Protein AF-A0A1W1VQ10-F1 (afdb_monomer_lite)

Foldseek 3Di:
DADFDFDDDDQDPAFWKKWKAAPVRHTDDTRPDTDSGDGDGCRPPDFDKIKIWTAGPVRPDIDIDIDGTD

pLDDT: mean 81.45, std 13.99, range [38.44, 94.94]

Sequence (70 aa):
MGAAARLRLRQPPRPVRLTIFDLTGRRIRTIAAPARRHTLDLTDLAAGVYLVRAESVNGGMTAVKRLLVR

InterPro domains:
  IPR026444 Secretion system, C-terminal sorting domain [PF18962] (15-69)
  IPR026444 Secretion system, C-terminal sorting domain [TIGR04183] (14-69)

Radius of gyration: 11.78 Å; chains: 1; bounding box: 31×17×29 Å

Structure (mmCIF, N/CA/C/O backbone):
data_AF-A0A1W1VQ10-F1
#
_entry.id   AF-A0A1W1VQ10-F1
#
loop_
_atom_site.group_PDB
_atom_site.id
_atom_site.type_symbol
_atom_site.label_atom_id
_atom_site.label_alt_id
_atom_site.label_comp_id
_atom_site.label_asym_id
_atom_site.label_entity_id
_atom_site.label_seq_id
_atom_site.pdbx_PDB_ins_code
_atom_site.Cartn_x
_atom_site.Cartn_y
_atom_site.Cartn_z
_atom_site.occupancy
_atom_site.B_iso_or_equiv
_atom_site.auth_seq_id
_atom_site.auth_comp_id
_atom_site.auth_asy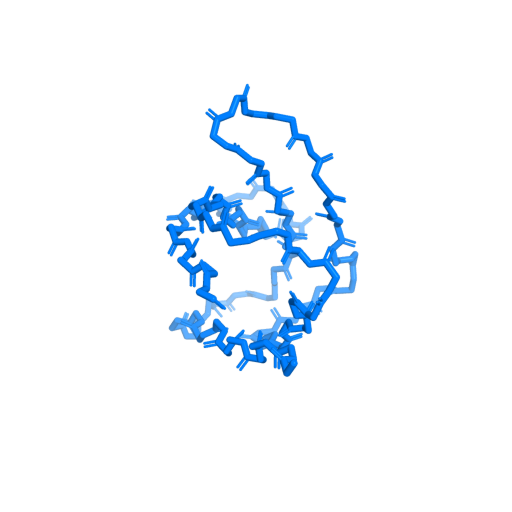m_id
_atom_site.auth_atom_id
_atom_site.pdbx_PDB_model_num
ATOM 1 N N . MET A 1 1 ? -18.525 -11.315 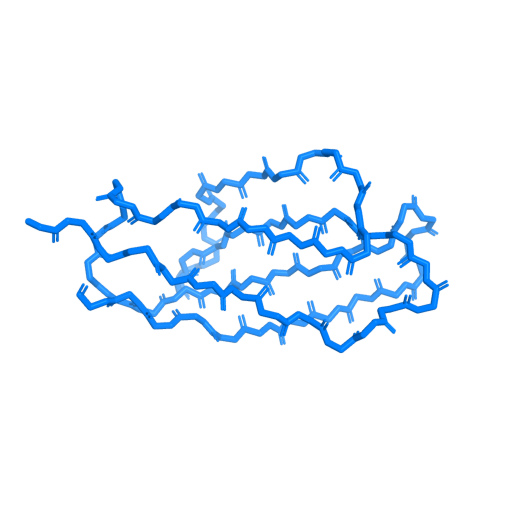7.642 1.00 38.44 1 MET A N 1
ATOM 2 C CA . MET A 1 1 ? -18.531 -11.282 6.163 1.00 38.44 1 MET A CA 1
ATOM 3 C C . MET A 1 1 ? -17.342 -10.438 5.729 1.00 38.44 1 MET A C 1
ATOM 5 O O . MET A 1 1 ? -17.351 -9.251 6.009 1.00 38.44 1 MET A O 1
ATOM 9 N N . GLY A 1 2 ? -16.294 -11.046 5.168 1.00 44.66 2 GLY A N 1
ATOM 10 C CA . GLY A 1 2 ? -15.091 -10.331 4.727 1.00 44.66 2 GLY A CA 1
ATOM 11 C C . GLY A 1 2 ? -15.310 -9.642 3.386 1.00 44.66 2 GLY A C 1
ATOM 12 O O . GLY A 1 2 ? -15.771 -10.270 2.433 1.00 44.66 2 GLY A O 1
ATOM 13 N N . ALA A 1 3 ? -15.016 -8.348 3.301 1.00 44.06 3 ALA A N 1
ATOM 14 C CA . ALA A 1 3 ? -15.156 -7.599 2.062 1.00 44.06 3 ALA A CA 1
ATOM 15 C C . ALA A 1 3 ? -13.987 -7.904 1.109 1.00 44.06 3 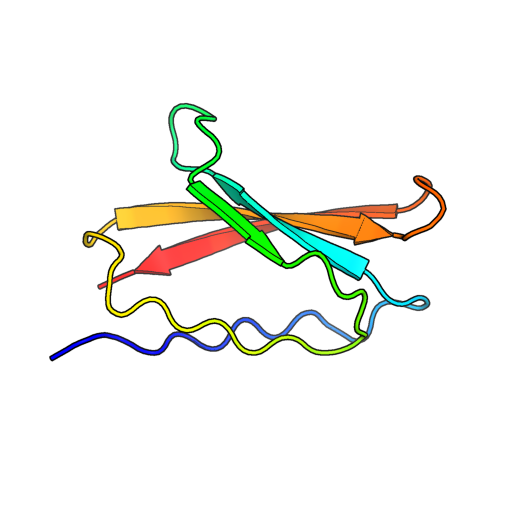ALA A C 1
ATOM 17 O O . ALA A 1 3 ? -12.873 -7.419 1.284 1.00 44.06 3 ALA A O 1
ATOM 18 N N . ALA A 1 4 ? -14.234 -8.659 0.039 1.00 50.78 4 ALA A N 1
ATOM 19 C CA . ALA A 1 4 ? -13.269 -8.809 -1.048 1.00 50.78 4 ALA A CA 1
ATOM 20 C C . ALA A 1 4 ? -13.298 -7.565 -1.955 1.00 50.78 4 ALA A C 1
ATOM 22 O O . ALA A 1 4 ? -14.074 -7.503 -2.912 1.00 50.78 4 ALA A O 1
ATOM 23 N N . ALA A 1 5 ? -12.464 -6.553 -1.691 1.00 54.69 5 ALA A N 1
ATOM 24 C CA . ALA A 1 5 ? -12.380 -5.401 -2.592 1.00 54.69 5 ALA A CA 1
ATOM 25 C C . ALA A 1 5 ? -11.347 -5.635 -3.707 1.00 54.69 5 ALA A C 1
ATOM 27 O O . ALA A 1 5 ? -10.149 -5.812 -3.482 1.00 54.69 5 ALA A O 1
ATOM 28 N N . ARG A 1 6 ? -11.811 -5.596 -4.961 1.00 57.31 6 ARG A N 1
ATOM 29 C CA . ARG A 1 6 ? -10.946 -5.743 -6.139 1.00 57.31 6 ARG A CA 1
ATOM 30 C C . ARG A 1 6 ? -10.345 -4.398 -6.530 1.00 57.31 6 ARG A C 1
ATOM 32 O O . ARG A 1 6 ? -11.026 -3.537 -7.087 1.00 57.31 6 ARG A O 1
ATOM 39 N N . LEU A 1 7 ? -9.042 -4.238 -6.326 1.00 61.81 7 LEU A N 1
ATOM 40 C CA . LEU A 1 7 ? -8.309 -3.096 -6.860 1.00 61.81 7 LEU A CA 1
ATOM 41 C C . LEU A 1 7 ? -7.949 -3.326 -8.335 1.00 61.81 7 LEU A C 1
ATOM 43 O O . LEU A 1 7 ? -7.024 -4.067 -8.652 1.00 61.81 7 LEU A O 1
ATOM 47 N N . ARG A 1 8 ? -8.629 -2.633 -9.254 1.00 61.31 8 ARG A N 1
ATOM 48 C CA . ARG A 1 8 ? -8.172 -2.525 -10.648 1.00 61.31 8 ARG A CA 1
ATOM 49 C C . ARG A 1 8 ? -7.256 -1.313 -10.798 1.00 61.31 8 ARG A C 1
ATOM 51 O O . ARG A 1 8 ? -7.694 -0.173 -10.622 1.00 61.31 8 ARG A O 1
ATOM 58 N N . LEU A 1 9 ? -5.996 -1.569 -11.127 1.00 62.12 9 LEU A N 1
ATOM 59 C CA . LEU A 1 9 ? -5.103 -0.569 -11.705 1.00 62.12 9 LEU A CA 1
ATOM 60 C C . LEU A 1 9 ? -5.365 -0.543 -13.217 1.00 62.12 9 LEU A C 1
ATOM 62 O O . LEU A 1 9 ? -5.514 -1.604 -13.830 1.00 62.12 9 LEU A O 1
ATOM 66 N N . ARG A 1 10 ? -5.479 0.650 -13.822 1.00 59.28 10 ARG A N 1
ATOM 67 C CA . ARG A 1 10 ? -5.485 0.763 -15.292 1.00 59.28 10 ARG A CA 1
ATOM 68 C C . ARG A 1 10 ? -4.151 0.199 -15.778 1.00 59.28 10 ARG A C 1
ATOM 70 O O . ARG A 1 10 ? -3.138 0.516 -15.164 1.00 59.28 10 ARG A O 1
ATOM 77 N N . GLN A 1 11 ? -4.192 -0.684 -16.781 1.00 61.25 11 GLN A N 1
ATOM 78 C CA . GLN A 1 11 ? -3.069 -1.513 -17.237 1.00 61.25 11 GLN A CA 1
ATOM 79 C C . GLN A 1 11 ? -1.747 -0.736 -17.197 1.00 61.25 11 GLN A C 1
ATOM 81 O O . GLN A 1 11 ? -1.516 0.105 -18.066 1.00 61.25 11 GLN A O 1
ATOM 86 N N . PRO A 1 12 ? -0.884 -0.981 -16.197 1.00 64.38 12 PRO A N 1
ATOM 87 C CA . PRO A 1 12 ? 0.404 -0.326 -16.184 1.00 64.38 12 PRO A CA 1
ATOM 88 C C . PRO A 1 12 ? 1.202 -0.841 -17.392 1.00 64.38 12 PRO A C 1
ATOM 90 O O . PRO A 1 12 ? 1.078 -2.022 -17.753 1.00 64.38 12 PRO A O 1
ATOM 93 N N . PRO A 1 13 ? 2.034 0.004 -18.026 1.00 69.00 13 PRO A N 1
ATOM 94 C CA . PRO A 1 13 ? 2.836 -0.403 -19.17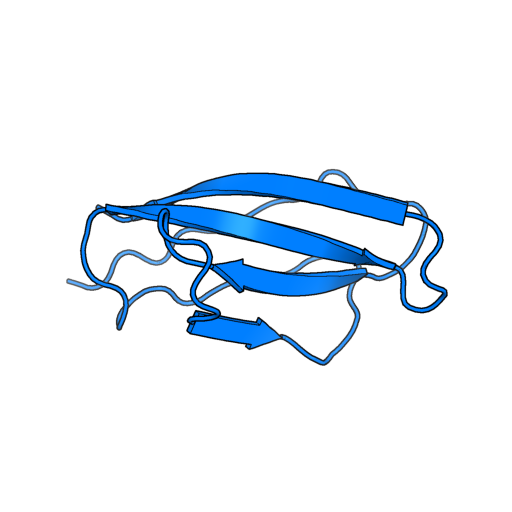9 1.00 69.00 13 PRO A CA 1
ATOM 95 C C . PRO A 1 13 ? 3.763 -1.582 -18.840 1.00 69.00 13 PRO A C 1
ATOM 97 O O . PRO A 1 13 ? 4.118 -2.363 -19.726 1.00 69.00 13 PRO A O 1
ATOM 100 N N . ARG A 1 14 ? 4.078 -1.780 -17.552 1.00 80.75 14 ARG A N 1
ATOM 101 C CA . ARG A 1 14 ? 4.911 -2.864 -17.016 1.00 80.75 14 ARG A CA 1
ATOM 102 C C . ARG A 1 14 ? 4.251 -3.523 -15.791 1.00 80.75 14 ARG A C 1
ATOM 104 O O . ARG A 1 14 ? 3.470 -2.854 -15.117 1.00 80.75 14 ARG A O 1
ATOM 111 N N . PRO A 1 15 ? 4.551 -4.800 -15.480 1.00 87.00 15 PRO A N 1
ATOM 112 C CA . PRO A 1 15 ? 4.133 -5.430 -14.227 1.00 87.00 15 PRO A CA 1
ATOM 113 C C . PRO A 1 15 ? 4.595 -4.638 -12.997 1.00 87.00 15 PRO A C 1
ATOM 115 O O . PRO A 1 15 ? 5.689 -4.066 -12.993 1.00 87.00 15 PRO A O 1
ATOM 118 N N . VAL A 1 16 ? 3.774 -4.633 -11.949 1.00 88.81 16 VAL A N 1
ATOM 119 C CA . VAL A 1 16 ? 4.045 -3.918 -10.696 1.00 88.81 16 VAL A CA 1
ATOM 120 C C . VAL A 1 16 ? 3.942 -4.859 -9.502 1.00 88.81 16 VAL A C 1
ATOM 122 O O . VAL A 1 16 ? 3.193 -5.831 -9.539 1.00 88.81 16 VAL A O 1
ATOM 125 N N . ARG A 1 17 ? 4.690 -4.574 -8.437 1.00 91.12 17 ARG A N 1
ATOM 126 C CA . ARG A 1 17 ? 4.494 -5.153 -7.102 1.00 91.12 17 ARG A CA 1
ATOM 127 C C . ARG A 1 17 ? 3.583 -4.234 -6.307 1.00 91.12 17 ARG A C 1
ATOM 129 O O . ARG A 1 17 ? 3.646 -3.018 -6.482 1.00 91.12 17 ARG A O 1
ATOM 136 N N . LEU A 1 18 ? 2.761 -4.801 -5.430 1.00 91.75 18 LEU A N 1
ATOM 137 C CA . LEU A 1 18 ? 1.884 -4.009 -4.571 1.00 91.75 18 LEU A CA 1
ATOM 138 C C . LEU A 1 18 ? 2.337 -4.079 -3.118 1.00 91.75 18 LEU A 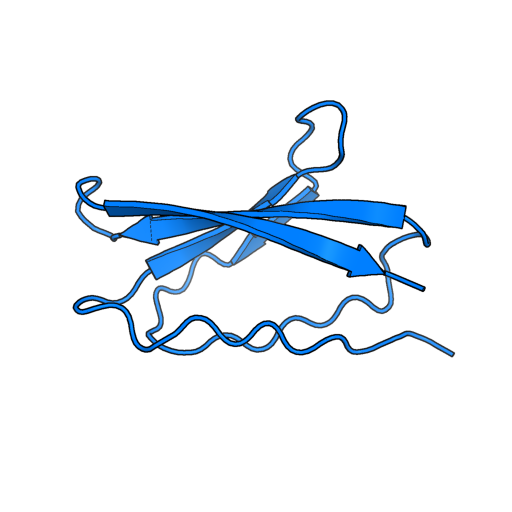C 1
ATOM 140 O O . LEU A 1 18 ? 2.646 -5.155 -2.610 1.00 91.75 18 LEU A O 1
ATOM 144 N N . THR A 1 19 ? 2.292 -2.944 -2.433 1.00 93.12 19 THR A N 1
ATOM 145 C CA . THR A 1 19 ? 2.459 -2.856 -0.982 1.00 93.12 19 THR A CA 1
ATOM 146 C C . THR A 1 19 ? 1.284 -2.090 -0.390 1.00 93.12 19 THR A C 1
ATOM 148 O O . THR A 1 19 ? 0.913 -1.034 -0.897 1.00 93.12 19 THR A O 1
ATOM 151 N N . ILE A 1 20 ? 0.681 -2.635 0.663 1.00 93.50 20 ILE A N 1
ATOM 152 C CA . ILE A 1 20 ? -0.437 -2.033 1.389 1.00 93.50 20 ILE A CA 1
ATOM 153 C C . ILE A 1 20 ? 0.098 -1.434 2.685 1.00 93.50 20 ILE A C 1
ATOM 155 O O . ILE A 1 20 ? 0.815 -2.108 3.429 1.00 93.50 20 ILE A O 1
ATOM 159 N N . PHE A 1 21 ? -0.287 -0.195 2.955 1.00 94.94 21 PHE A N 1
ATOM 160 C CA . PHE A 1 21 ? 0.011 0.542 4.174 1.00 94.94 21 PHE A CA 1
ATOM 161 C C . PHE A 1 21 ? -1.289 0.991 4.839 1.00 94.94 21 PHE A C 1
ATOM 163 O O . PHE A 1 21 ? -2.281 1.238 4.149 1.00 94.94 21 PHE A O 1
ATOM 170 N N . ASP A 1 22 ? -1.287 1.115 6.161 1.00 93.25 22 ASP A N 1
ATOM 171 C CA . ASP A 1 22 ? -2.325 1.880 6.852 1.00 93.25 22 ASP A CA 1
ATOM 172 C C . ASP A 1 22 ? -2.067 3.398 6.734 1.00 93.25 22 ASP A C 1
ATOM 174 O O . ASP A 1 22 ? -1.078 3.836 6.136 1.00 93.25 22 ASP A O 1
ATOM 178 N N . LEU A 1 23 ? -2.969 4.220 7.278 1.00 91.44 23 LEU A N 1
ATOM 179 C CA . LEU A 1 23 ? -2.846 5.683 7.228 1.00 91.44 23 LEU A CA 1
ATOM 180 C C . LEU A 1 23 ? -1.653 6.239 8.015 1.00 91.44 23 LEU A C 1
ATOM 182 O O . LEU A 1 23 ? -1.248 7.369 7.760 1.00 91.44 23 LEU A O 1
ATOM 186 N N . THR A 1 24 ? -1.084 5.467 8.942 1.00 93.75 24 THR A N 1
ATOM 187 C CA . THR A 1 24 ? 0.122 5.860 9.686 1.00 93.75 24 THR A CA 1
ATOM 188 C C . THR A 1 24 ? 1.400 5.589 8.889 1.00 93.75 24 THR A C 1
ATOM 190 O O . THR A 1 24 ? 2.491 5.951 9.317 1.00 93.75 24 THR A O 1
ATOM 193 N N . GLY A 1 25 ? 1.280 4.954 7.716 1.00 93.44 25 GLY A N 1
ATOM 194 C CA . GLY A 1 25 ? 2.412 4.543 6.891 1.00 93.44 25 GLY A CA 1
ATOM 195 C C . GLY A 1 25 ? 3.014 3.202 7.312 1.00 93.44 25 GLY A C 1
ATOM 196 O O . GLY A 1 25 ? 4.016 2.775 6.733 1.00 93.44 25 GLY A O 1
ATOM 197 N N . ARG A 1 26 ? 2.411 2.488 8.273 1.00 94.56 26 ARG A N 1
ATOM 198 C CA . ARG A 1 26 ? 2.852 1.140 8.639 1.00 94.56 26 ARG A CA 1
ATOM 199 C C . ARG A 1 26 ? 2.517 0.176 7.509 1.00 94.56 26 ARG A C 1
ATOM 201 O O . ARG A 1 26 ? 1.387 0.105 7.027 1.00 94.56 26 ARG A O 1
ATOM 208 N N . ARG A 1 27 ? 3.512 -0.611 7.095 1.00 94.75 27 ARG A N 1
ATOM 209 C CA . ARG A 1 27 ? 3.343 -1.651 6.076 1.00 94.75 27 ARG A CA 1
ATOM 210 C C . ARG A 1 27 ? 2.535 -2.819 6.636 1.00 94.75 27 ARG A C 1
ATOM 212 O O . ARG A 1 27 ? 2.948 -3.446 7.607 1.00 94.75 27 ARG A O 1
ATOM 219 N N . ILE A 1 28 ? 1.431 -3.138 5.970 1.00 93.06 28 ILE A N 1
ATOM 220 C CA . ILE A 1 28 ? 0.519 -4.223 6.344 1.00 93.06 28 ILE A CA 1
ATOM 221 C C . ILE A 1 28 ? 0.802 -5.486 5.534 1.00 93.06 28 ILE A C 1
ATOM 223 O O . ILE A 1 28 ? 0.841 -6.584 6.080 1.00 93.06 28 ILE A O 1
ATOM 227 N N . ARG A 1 29 ? 1.004 -5.351 4.218 1.00 91.00 29 ARG A N 1
ATOM 228 C CA . ARG A 1 29 ? 1.177 -6.503 3.321 1.00 91.00 29 ARG A CA 1
ATOM 229 C C . ARG A 1 29 ? 1.983 -6.132 2.083 1.00 91.00 29 ARG A C 1
ATOM 231 O O . ARG A 1 29 ? 1.851 -5.025 1.568 1.00 91.00 29 ARG A O 1
ATOM 238 N N . THR A 1 30 ? 2.753 -7.080 1.557 1.00 90.00 30 THR A N 1
ATOM 239 C CA . THR A 1 30 ? 3.414 -6.968 0.250 1.00 90.00 30 THR A CA 1
ATOM 240 C C . THR A 1 30 ? 2.989 -8.135 -0.638 1.00 90.00 30 THR A C 1
ATOM 242 O O . THR A 1 30 ? 3.089 -9.290 -0.238 1.00 90.00 30 THR A O 1
ATOM 245 N N . ILE A 1 31 ? 2.535 -7.834 -1.854 1.00 88.50 31 ILE A N 1
ATOM 246 C CA . ILE A 1 31 ? 2.285 -8.803 -2.921 1.00 88.50 31 ILE A CA 1
ATOM 247 C C . ILE A 1 31 ? 3.518 -8.790 -3.821 1.00 88.50 31 ILE A C 1
ATOM 249 O O . ILE A 1 31 ? 3.678 -7.915 -4.675 1.00 88.50 31 ILE A O 1
ATOM 253 N N . ALA A 1 32 ? 4.427 -9.731 -3.562 1.00 76.94 32 ALA A N 1
ATOM 254 C CA . ALA A 1 32 ? 5.765 -9.739 -4.147 1.00 76.94 32 ALA A CA 1
ATOM 255 C C . ALA A 1 32 ? 5.788 -10.113 -5.636 1.00 76.94 32 ALA A C 1
ATOM 257 O O . ALA A 1 32 ? 6.667 -9.639 -6.355 1.00 76.94 32 ALA A O 1
ATOM 258 N N . ALA A 1 33 ? 4.836 -10.931 -6.097 1.00 86.69 33 ALA A N 1
ATOM 259 C CA . ALA A 1 33 ? 4.731 -11.345 -7.492 1.00 86.69 33 ALA A CA 1
ATOM 260 C C . ALA A 1 33 ? 4.287 -10.160 -8.372 1.00 86.69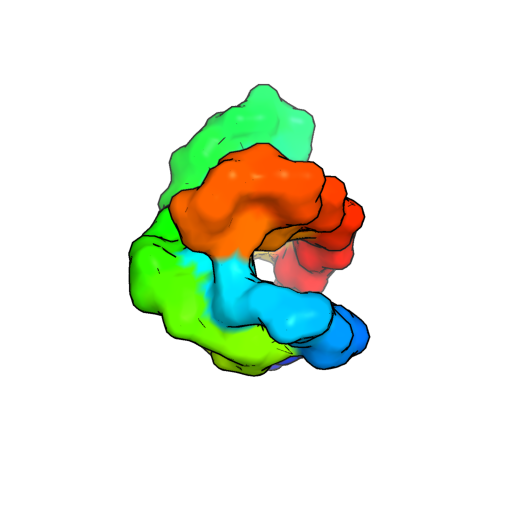 33 ALA A C 1
ATOM 262 O O . ALA A 1 33 ? 3.160 -9.676 -8.209 1.00 86.69 33 ALA A O 1
ATOM 263 N N . PRO A 1 34 ? 5.136 -9.674 -9.299 1.00 88.44 34 PRO A N 1
ATOM 264 C CA . PRO A 1 34 ? 4.759 -8.580 -10.173 1.00 88.44 34 PRO A CA 1
ATOM 265 C C . PRO A 1 34 ? 3.682 -9.019 -11.161 1.00 88.44 34 PRO A C 1
ATOM 267 O O . PRO A 1 34 ? 3.841 -10.030 -11.841 1.00 88.44 34 PRO A O 1
ATOM 270 N N . ALA A 1 35 ? 2.616 -8.237 -11.303 1.00 86.69 35 ALA A N 1
ATOM 271 C CA . ALA A 1 35 ? 1.576 -8.516 -12.285 1.00 86.69 35 ALA A CA 1
ATOM 272 C C . ALA A 1 35 ? 1.038 -7.225 -12.906 1.00 86.69 35 ALA A C 1
ATOM 274 O O . ALA A 1 35 ? 1.236 -6.121 -12.405 1.00 86.69 35 ALA A O 1
ATOM 275 N N . ARG A 1 36 ? 0.353 -7.350 -14.046 1.00 83.06 36 ARG A N 1
ATOM 276 C CA . ARG A 1 36 ? -0.404 -6.229 -14.637 1.00 83.06 36 ARG A CA 1
ATOM 277 C C . ARG A 1 36 ? -1.788 -6.073 -14.003 1.00 83.06 36 ARG A C 1
ATOM 279 O O . ARG A 1 36 ? -2.411 -5.022 -14.125 1.00 83.06 36 ARG A O 1
ATOM 286 N N . ARG A 1 37 ? -2.285 -7.130 -13.357 1.00 82.25 37 ARG A N 1
ATOM 287 C CA . ARG A 1 37 ? -3.580 -7.188 -12.680 1.00 82.25 37 ARG A CA 1
ATOM 288 C C . ARG A 1 37 ? -3.398 -7.904 -11.351 1.00 82.25 37 ARG A C 1
ATOM 290 O O . ARG A 1 37 ? -2.804 -8.974 -11.317 1.00 82.25 37 ARG A O 1
ATOM 297 N N . HIS A 1 38 ? -3.953 -7.326 -10.293 1.00 82.81 38 HIS A N 1
ATOM 298 C CA . HIS A 1 38 ? -3.944 -7.909 -8.960 1.00 82.81 38 HIS A CA 1
ATOM 299 C C . HIS A 1 38 ? -5.374 -8.059 -8.459 1.00 82.81 38 HIS A C 1
ATOM 301 O O . HIS A 1 38 ? -6.215 -7.184 -8.670 1.00 82.81 38 HIS A O 1
ATOM 307 N N . THR A 1 39 ? -5.624 -9.164 -7.775 1.00 82.50 39 THR A N 1
ATOM 308 C CA . THR A 1 39 ? -6.794 -9.347 -6.922 1.00 82.50 39 THR A CA 1
ATOM 309 C C . THR A 1 39 ? -6.272 -9.378 -5.497 1.00 82.50 39 THR A C 1
ATOM 311 O O . THR A 1 39 ? -5.293 -10.069 -5.223 1.00 82.50 39 THR A O 1
ATOM 314 N N . LEU A 1 40 ? -6.880 -8.592 -4.615 1.00 80.00 40 LEU A N 1
ATOM 315 C CA . LEU A 1 40 ? -6.517 -8.544 -3.206 1.00 80.00 40 LEU A CA 1
ATOM 316 C C . LEU A 1 40 ? -7.673 -9.120 -2.402 1.00 80.00 40 LEU A C 1
ATOM 318 O O . LEU A 1 40 ? -8.814 -8.704 -2.594 1.00 80.00 40 LEU A O 1
ATOM 322 N N . ASP A 1 41 ? -7.362 -10.067 -1.526 1.00 82.19 41 ASP A N 1
ATOM 323 C CA . ASP A 1 41 ? -8.268 -10.482 -0.464 1.00 82.19 41 ASP A CA 1
ATOM 324 C C . ASP A 1 41 ? -8.006 -9.608 0.765 1.00 82.19 41 ASP A C 1
ATOM 326 O O . ASP A 1 41 ? -6.860 -9.478 1.210 1.00 82.19 41 ASP A O 1
ATOM 330 N N . LEU A 1 42 ? -9.061 -8.969 1.260 1.00 83.00 42 LEU A N 1
ATOM 331 C CA . LEU A 1 42 ? -9.018 -7.998 2.352 1.00 83.00 42 LEU A CA 1
ATOM 332 C C . LEU A 1 42 ? -9.804 -8.485 3.574 1.00 83.00 42 LEU A C 1
ATOM 334 O O . LEU A 1 42 ? -10.041 -7.697 4.480 1.00 83.00 42 LEU A O 1
ATOM 338 N N . THR A 1 43 ? -10.202 -9.759 3.600 1.00 83.19 43 THR A N 1
ATOM 339 C CA . THR A 1 43 ? -11.046 -10.342 4.653 1.00 83.19 43 THR A CA 1
ATOM 340 C C . THR A 1 43 ? -10.463 -10.173 6.059 1.00 83.19 43 THR A C 1
ATOM 342 O O . THR A 1 43 ? -11.218 -9.955 7.000 1.00 83.19 43 THR A O 1
ATOM 345 N N . ASP A 1 44 ? -9.134 -10.183 6.186 1.00 85.69 44 ASP A N 1
ATOM 346 C CA . ASP A 1 44 ? -8.435 -10.043 7.472 1.00 85.69 44 ASP A CA 1
ATOM 347 C C . ASP A 1 44 ? -8.018 -8.596 7.791 1.00 85.69 44 ASP A C 1
ATOM 349 O O . ASP A 1 44 ? -7.240 -8.357 8.717 1.00 85.69 44 ASP A O 1
ATOM 353 N N . LEU A 1 45 ? -8.462 -7.617 6.996 1.00 86.25 45 LEU A N 1
ATOM 354 C CA . LEU A 1 45 ? -8.215 -6.206 7.275 1.00 86.25 45 LEU A CA 1
ATOM 355 C C . LEU A 1 45 ? -9.392 -5.609 8.037 1.00 86.25 45 LEU A C 1
ATOM 357 O O . LEU A 1 45 ? -10.550 -5.789 7.667 1.00 86.25 45 LEU A O 1
ATOM 361 N N . ALA A 1 46 ? -9.076 -4.846 9.081 1.00 90.06 46 ALA A N 1
ATOM 362 C CA . ALA A 1 46 ? -10.065 -4.029 9.763 1.00 90.06 46 ALA A CA 1
ATOM 363 C C . ALA A 1 46 ? -10.704 -3.023 8.789 1.00 90.06 46 ALA A C 1
ATOM 365 O O . ALA A 1 46 ? -10.079 -2.574 7.824 1.00 90.06 46 ALA A O 1
ATOM 366 N N . ALA A 1 47 ? -11.949 -2.633 9.063 1.00 90.19 47 ALA A N 1
ATOM 367 C CA . ALA A 1 47 ? -12.594 -1.556 8.324 1.00 90.19 47 ALA A CA 1
ATOM 368 C C . ALA A 1 47 ? -11.783 -0.256 8.465 1.00 90.19 47 ALA A C 1
ATOM 370 O O . ALA A 1 47 ? -11.315 0.090 9.552 1.00 90.19 47 ALA A O 1
ATOM 371 N N . GLY A 1 48 ? -11.603 0.469 7.361 1.00 91.12 48 GLY A N 1
ATOM 372 C CA . GLY A 1 48 ? -10.767 1.665 7.343 1.00 91.12 48 GLY A CA 1
ATOM 373 C C . GLY A 1 48 ? -10.188 2.008 5.975 1.00 91.12 48 GLY A C 1
ATOM 374 O O . GLY A 1 48 ? -10.485 1.386 4.953 1.00 91.12 48 GLY A O 1
ATOM 375 N N . VAL A 1 49 ? -9.354 3.047 5.951 1.00 92.38 49 VAL A N 1
ATOM 376 C CA . VAL A 1 49 ? -8.655 3.491 4.740 1.00 92.38 49 VAL A CA 1
ATOM 377 C C . VAL A 1 49 ? -7.229 2.960 4.755 1.00 92.38 49 VAL A C 1
ATOM 379 O O . VAL A 1 49 ? -6.505 3.108 5.733 1.00 92.38 49 VAL A O 1
ATOM 382 N N . TYR A 1 50 ? -6.815 2.411 3.623 1.00 93.88 50 TYR A N 1
ATOM 383 C CA . TYR A 1 50 ? -5.464 1.941 3.364 1.00 93.88 50 TYR A CA 1
ATOM 384 C C . TYR A 1 50 ? -4.886 2.644 2.139 1.00 93.88 50 TYR A C 1
ATOM 386 O O . TYR A 1 50 ? -5.613 3.127 1.262 1.00 93.88 50 TYR A O 1
ATOM 394 N N . LEU A 1 51 ? -3.561 2.670 2.053 1.00 93.69 51 LEU A N 1
ATOM 395 C CA . LEU A 1 51 ? -2.825 3.111 0.877 1.00 93.69 51 LEU A CA 1
ATOM 396 C C . LEU A 1 51 ? -2.234 1.893 0.177 1.00 93.69 51 LEU A C 1
ATOM 398 O O . LEU A 1 51 ? -1.502 1.115 0.778 1.00 93.69 51 LEU A O 1
ATOM 402 N N . VAL A 1 52 ? -2.527 1.735 -1.110 1.00 92.69 52 VAL A N 1
ATOM 403 C CA . VAL A 1 52 ? -1.906 0.716 -1.955 1.00 92.69 52 VAL A CA 1
ATOM 404 C C . VAL A 1 52 ? -0.901 1.396 -2.863 1.00 92.69 52 VAL A C 1
ATOM 406 O O . VAL A 1 52 ? -1.276 2.168 -3.746 1.00 92.69 52 VAL A O 1
ATOM 409 N N . ARG A 1 53 ? 0.376 1.098 -2.642 1.00 91.94 53 ARG A N 1
ATOM 410 C CA . ARG A 1 53 ? 1.485 1.528 -3.485 1.00 91.94 53 ARG A CA 1
ATOM 411 C C . ARG A 1 53 ? 1.775 0.451 -4.519 1.00 91.94 53 ARG A C 1
ATOM 413 O O . ARG A 1 53 ? 1.958 -0.710 -4.164 1.00 91.94 53 ARG A O 1
ATOM 420 N N . ALA A 1 54 ? 1.811 0.841 -5.783 1.00 90.56 54 ALA A N 1
ATOM 421 C CA . ALA A 1 54 ? 2.217 0.012 -6.903 1.00 90.56 54 ALA A CA 1
ATOM 422 C C . ALA A 1 54 ? 3.583 0.477 -7.396 1.00 90.56 54 ALA A C 1
ATOM 424 O O . ALA A 1 54 ? 3.722 1.640 -7.763 1.00 90.56 54 ALA A O 1
ATOM 425 N N . GLU A 1 55 ? 4.562 -0.421 -7.419 1.00 90.44 55 GLU A N 1
ATOM 426 C CA . GLU A 1 55 ? 5.940 -0.133 -7.827 1.00 90.44 55 GLU A CA 1
ATOM 427 C C . GLU A 1 55 ? 6.326 -1.035 -8.998 1.00 90.44 55 GLU A C 1
ATOM 429 O O . GLU A 1 55 ? 6.171 -2.256 -8.932 1.00 90.44 55 GLU A O 1
ATOM 434 N N . SER A 1 56 ? 6.828 -0.454 -10.090 1.00 87.00 56 SER A N 1
ATOM 435 C CA . SER A 1 56 ? 7.383 -1.244 -11.194 1.00 87.00 56 SER A CA 1
ATOM 436 C C . SER A 1 56 ? 8.605 -2.035 -10.724 1.00 87.00 56 SER A C 1
ATOM 438 O O . SER A 1 56 ? 9.374 -1.544 -9.901 1.00 87.00 56 SER A O 1
ATOM 440 N N . VAL A 1 57 ? 8.841 -3.211 -11.311 1.00 82.00 57 VAL A N 1
ATOM 441 C CA . VAL A 1 57 ? 9.989 -4.075 -10.961 1.00 82.00 57 VAL A CA 1
ATOM 442 C C . VAL A 1 57 ? 11.342 -3.361 -11.106 1.00 82.00 57 VAL A C 1
ATOM 444 O O . VAL A 1 57 ? 12.288 -3.693 -10.405 1.00 82.00 57 VAL A O 1
ATOM 447 N N . ASN A 1 58 ? 11.408 -2.335 -11.958 1.00 79.94 58 ASN A N 1
ATOM 448 C CA . ASN A 1 58 ? 12.633 -1.605 -12.277 1.00 79.94 58 ASN A CA 1
ATOM 449 C C . ASN A 1 58 ? 12.707 -0.250 -11.541 1.00 79.94 58 ASN A C 1
ATOM 451 O O . ASN A 1 58 ? 13.463 0.623 -11.950 1.00 79.94 58 ASN A O 1
ATOM 455 N N . GLY A 1 59 ? 11.856 -0.024 -10.532 1.00 67.00 59 GLY A N 1
ATOM 456 C CA . GLY A 1 59 ? 11.872 1.170 -9.673 1.00 67.00 59 GLY A CA 1
ATOM 457 C C . GLY A 1 59 ? 11.374 2.486 -10.292 1.00 67.00 59 GLY A C 1
ATOM 458 O O . GLY A 1 59 ? 11.189 3.451 -9.566 1.00 67.00 59 GLY A O 1
ATOM 459 N N . GLY A 1 60 ? 11.118 2.544 -11.604 1.00 67.31 60 GLY A N 1
ATOM 460 C CA . GLY A 1 60 ? 10.846 3.810 -12.302 1.00 67.31 60 GLY A CA 1
ATOM 461 C C . GLY A 1 60 ? 9.415 4.358 -12.217 1.00 67.31 60 GLY A C 1
ATOM 462 O O . GLY A 1 60 ? 9.224 5.558 -12.374 1.00 67.31 60 GLY A O 1
ATOM 463 N N . MET A 1 61 ? 8.397 3.517 -11.994 1.00 66.62 61 MET A N 1
ATOM 464 C CA . MET A 1 61 ? 7.001 3.972 -11.904 1.00 66.62 61 MET A CA 1
ATOM 465 C C . MET A 1 61 ? 6.386 3.584 -10.564 1.00 66.62 61 MET A C 1
ATOM 467 O O . MET A 1 61 ? 6.290 2.392 -10.256 1.00 66.62 61 MET A O 1
ATOM 471 N N . THR A 1 62 ? 5.921 4.594 -9.827 1.00 80.12 62 THR A N 1
ATOM 472 C CA . THR A 1 62 ? 5.223 4.430 -8.550 1.00 80.12 62 THR A CA 1
ATOM 473 C C . THR A 1 62 ? 3.870 5.124 -8.612 1.00 80.12 62 THR A C 1
ATOM 475 O O . THR A 1 62 ? 3.781 6.295 -8.968 1.00 80.12 62 THR A O 1
ATOM 478 N N . ALA A 1 63 ? 2.806 4.407 -8.262 1.00 86.38 63 ALA A N 1
ATOM 479 C CA . ALA A 1 63 ? 1.465 4.967 -8.120 1.00 86.38 63 ALA A CA 1
ATOM 480 C C . ALA A 1 63 ? 0.899 4.603 -6.748 1.00 86.38 63 ALA A C 1
ATOM 482 O O . ALA A 1 63 ? 1.112 3.493 -6.264 1.00 86.38 63 ALA A O 1
ATOM 483 N N . VAL A 1 64 ? 0.153 5.517 -6.130 1.00 89.44 64 VAL A N 1
ATOM 484 C CA . VAL A 1 64 ? -0.532 5.268 -4.857 1.00 89.44 64 VAL A CA 1
ATOM 485 C C . VAL A 1 64 ? -2.030 5.423 -5.063 1.00 89.44 64 VAL A C 1
ATOM 487 O O . VAL A 1 64 ? -2.487 6.378 -5.687 1.00 89.44 64 VAL A O 1
ATOM 490 N N . LYS A 1 65 ? -2.809 4.479 -4.535 1.00 89.19 65 LYS A N 1
ATOM 491 C CA . LYS A 1 65 ? -4.269 4.539 -4.548 1.00 89.19 65 LYS A CA 1
ATOM 492 C C . LYS A 1 65 ? -4.827 4.261 -3.162 1.00 89.19 65 LYS A C 1
ATOM 494 O O . LYS A 1 65 ? -4.407 3.325 -2.489 1.00 89.19 65 LYS A O 1
ATOM 499 N N . ARG A 1 66 ? -5.814 5.060 -2.762 1.00 91.19 66 ARG A N 1
ATOM 500 C CA . ARG A 1 66 ? -6.596 4.815 -1.550 1.00 91.19 66 ARG A CA 1
ATOM 501 C C . ARG A 1 66 ? -7.520 3.619 -1.758 1.00 91.19 66 ARG A C 1
ATOM 503 O O . ARG A 1 66 ? -8.175 3.506 -2.797 1.00 91.19 66 ARG A O 1
ATOM 510 N N . LEU A 1 67 ? -7.577 2.755 -0.757 1.00 88.94 67 LEU A N 1
ATOM 511 C CA . LEU A 1 67 ? -8.444 1.591 -0.691 1.00 88.94 67 LEU A CA 1
ATOM 512 C C . LEU A 1 67 ? -9.289 1.699 0.573 1.00 88.94 67 LEU A C 1
ATOM 514 O O . LEU A 1 67 ? -8.750 1.775 1.671 1.00 88.94 67 LEU A O 1
ATOM 518 N N . LEU A 1 68 ? -10.605 1.737 0.406 1.00 89.94 68 LEU A N 1
ATOM 519 C CA . LEU A 1 68 ? -11.545 1.712 1.518 1.00 89.94 68 LEU A CA 1
ATOM 520 C C . LEU A 1 68 ? -11.980 0.264 1.758 1.00 89.94 68 LEU A C 1
ATOM 522 O O . LEU A 1 68 ? -12.530 -0.359 0.848 1.00 89.94 68 LEU A O 1
ATOM 526 N N . VAL A 1 69 ? -11.735 -0.238 2.964 1.00 88.50 69 VAL A N 1
ATOM 527 C CA . VAL A 1 69 ? -12.268 -1.503 3.479 1.00 88.50 69 VAL A CA 1
ATOM 528 C C . VAL A 1 69 ? -13.477 -1.164 4.344 1.00 88.50 69 VAL A C 1
ATOM 530 O O . VAL A 1 69 ? -13.410 -0.238 5.154 1.00 88.50 69 VAL A O 1
ATOM 533 N N . ARG A 1 70 ? -14.587 -1.863 4.117 1.00 87.19 70 ARG A N 1
ATOM 534 C CA . ARG A 1 70 ? -15.849 -1.696 4.840 1.00 87.19 70 ARG A CA 1
ATOM 535 C C . ARG A 1 70 ? -16.200 -2.983 5.555 1.00 87.19 70 ARG A C 1
ATOM 537 O O . ARG A 1 70 ? -15.889 -4.043 4.969 1.00 87.19 70 ARG A O 1
#

Organism: NCBI:txid645990

Secondary structure (DSSP, 8-state):
------------SS-EEEEEEETT--EEEEEEEEESS-----TTSPSEEEEEEEEETTS--EEEEEEEE-

=== Feature glossary ===
Key to the feature types in this record:

— What the protein is —

Primary structure: the covalent order of the twenty standard amino acids along the backbone. Two proteins with the same sequence will (almost always) fold to the same structure; two with 30% identity often share a fold but not the details.

Database cross-references. InterPro integrates a dozen domain/family signature databases into unified entries with residue-range hits. GO terms attach function/process/location labels with evidence codes. CATH codes position the fold in a four-level structural taxonomy. Organism is the NCBI-taxonomy species name.

— Where its atoms are —

The mmCIF block holds the 3D Cartesian coordinates of each backbone atom (N, Cα, C, O) in ångströms. mmCIF is the PDB's canonical archive format — a tagged-loop text representation of the atomic model.

Six rendered views show the 3D structure from the faces of a cube — i.e. along ±x, ±y, ±z. Rendering representation is drawn randomly per protein from cartoon (secondary-structure ribbons), sticks (backbone bonds), or molecular surface; coloring is either N→C rainbow (blue at the N-terminus through red at the C-terminus) or one color per chain.

— Local backbone conformation —

DSSP 8-state secondary structure assigns each residue one of H (α-helix), G (3₁₀-helix), I (π-helix), E (extended β-strand), B (isolated β-bridge), T (hydrogen-bonded turn), S (bend), or '-' (coil). The assignment is computed from backbone hydrogen-bond geometry via the Kabsch–Sander algorithm.

P-SEA three-state annotation labels each residue as helix, strand, or coil based purely on the geometry of the Cα trace. It serves as a fallback when the full backbone (and thus DSSP) is unavailable.

The φ/ψ torsion pair specifies the backbone conformation at each residue. φ rotates about the N–Cα bond, ψ about the Cα–C bond. Steric clashes forbid most of the (φ, ψ) plane — the allowed regions (α-helix basin, β-sheet basin, left-handed helix) are the Ramachandran-allowed regions.

— Global shape and packing —

The geometric summary reports three shape descriptors. Rg (radius of gyration) measures how spread out the Cα atoms are about their centre of mass; compact globular proteins have small Rg, elongated or unfolded ones large. Cα contacts (<8 Å, |i−j|>4) count long-range residue pairs in spatial proximity — high for tightly packed folds, near zero for rods or random coil. The bounding-box extents give the protein's footprint along x, y, z in Å.

Accessible surface area quantifies burial. A residue with SASA near zero is packed into the hydrophobic core; one with SASA >100 Å² sits on the surface. Computed here via the Shrake–Rupley numerical algorithm with a 1.4 Å probe.

Plot images: a contact map (which residues are close in 3D, as an N×N binary image), a Ramachandran scatter (backbone torsion angles, revealing secondary-structure composition at a glance), and — for AlphaFold structures — a PAE heatmap (pairwise prediction confidence).

— Structural neighborhood —

The Foldseek 3Di string encodes local tertiary geometry as a 20-letter alphabet — one character per residue — derived from the relative positions of nearby Cα atoms. Unlike the amino-acid sequence, 3Di is a direct function of the 3D structure, so two proteins with the same fold have similar 3Di strings even at low sequence identity.

Nearest PDB neighbors are the top structural matches found by Foldseek when searching this structure against the entire Protein Data Bank. Each hit reports a TM-score (0 to 1; >0.5 almost always implies the same fold) and an E-value. These are *structural* homologs — they may share no detectable sequence similarity.

— Confidence and disorder —

For AlphaFold models, the B-factor field carries pLDDT — the model's own estimate of local accuracy on a 0–100 scale. Regions with pLDDT<50 should be treated as essentially unmodeled; they often correspond to intrinsically disordered segments.

B-factor (Debye–Waller factor) reflects atomic displacement in the crystal lattice. It is an experimental observable (units Å²), not a prediction; low values mean the atom is pinned down, high values mean it moves or is heterogeneous across the crystal.

Predicted aligned error is AlphaFold's pairwise confidence. Unlike pLDDT (per-residue), PAE is per-residue-pair and captures whether two parts of the structure are correctly placed relative to each other. Units are ångströms of expected positional error.